Protein AF-A0A6J4MZH9-F1 (afdb_monomer_lite)

Secondary structure (DSSP, 8-state):
---HHHHHHHHHHHHHHHHHHHHTTSSHHHHHHHHHHHHHHHHHHH--TTT---HHHHHHHHHHHHHHHHHHHHHHHHHH--TTPPPHHHHHHHHHHHHHHHHHHHHHHHHHHHHHHHHHT-

Foldseek 3Di:
DDDPVVVVVVLVVLLVVLVVCCVVVNPVLVSLVSNLVSLVVCLVVPQPLVPDDDPVSSVVSVVVSVVSVVSSVVSVVSNPDPVPPQDPVSVVVVVVVVVVVVVVVVVVVVVVVVVVVVVVVD

Organism: NCBI:txid198441

pLDDT: mean 88.04, std 7.58, range [63.06, 97.0]

Radius of gyration: 27.36 Å; chains: 1; bounding box: 70×36×76 Å

Structure (mmCIF, N/CA/C/O backbone):
data_AF-A0A6J4MZH9-F1
#
_entry.id   AF-A0A6J4MZH9-F1
#
loop_
_atom_site.group_PDB
_atom_site.id
_atom_site.type_symbol
_atom_site.label_atom_id
_atom_site.label_alt_id
_atom_site.label_comp_id
_atom_site.label_asym_id
_atom_site.label_entity_id
_atom_site.label_seq_id
_atom_site.pdbx_PDB_ins_code
_atom_site.Cartn_x
_atom_site.Cartn_y
_atom_site.Cartn_z
_atom_site.occupancy
_atom_site.B_iso_or_equiv
_atom_site.auth_seq_id
_atom_site.auth_comp_id
_atom_site.auth_asym_id
_atom_site.auth_atom_id
_atom_site.pdbx_PDB_model_num
ATOM 1 N N . PRO A 1 1 ? -14.666 23.816 0.416 1.00 65.50 1 PRO A N 1
ATOM 2 C CA . PRO A 1 1 ? -14.086 22.494 0.778 1.00 65.50 1 PRO A CA 1
ATOM 3 C C . PRO A 1 1 ? -15.114 21.381 0.521 1.00 65.50 1 PRO A C 1
ATOM 5 O O . PRO A 1 1 ? -16.297 21.663 0.691 1.00 65.50 1 PRO A O 1
ATOM 8 N N . PRO A 1 2 ? -14.721 20.173 0.078 1.00 73.25 2 PRO A N 1
ATOM 9 C CA . PRO A 1 2 ? -15.662 19.063 -0.059 1.00 73.25 2 PRO A CA 1
ATOM 10 C C . PRO A 1 2 ? -16.240 18.669 1.306 1.00 73.25 2 PRO A C 1
ATOM 12 O O . PRO A 1 2 ? -15.534 18.688 2.313 1.00 73.25 2 PRO A O 1
ATOM 15 N N . ASP A 1 3 ? -17.525 18.325 1.315 1.00 88.88 3 ASP A N 1
ATOM 16 C CA . ASP A 1 3 ? -18.284 18.005 2.523 1.00 88.88 3 ASP A CA 1
ATOM 17 C C . ASP A 1 3 ? -17.834 16.669 3.156 1.00 88.88 3 ASP A C 1
ATOM 19 O O . ASP A 1 3 ? -17.402 15.749 2.448 1.00 88.88 3 ASP A O 1
ATOM 23 N N . ALA A 1 4 ? -17.933 16.532 4.483 1.00 87.88 4 ALA A N 1
ATOM 24 C CA . ALA A 1 4 ? -17.376 15.383 5.217 1.00 87.88 4 ALA A CA 1
ATOM 25 C C . ALA A 1 4 ? -17.975 14.044 4.750 1.00 87.88 4 ALA A C 1
ATOM 27 O O . ALA A 1 4 ? -17.262 13.057 4.550 1.00 87.88 4 ALA A O 1
ATOM 28 N N . THR A 1 5 ? -19.282 14.033 4.481 1.00 91.00 5 THR A N 1
ATOM 29 C CA . THR A 1 5 ? -20.011 12.882 3.932 1.00 91.00 5 THR A CA 1
ATOM 30 C C . THR A 1 5 ? -19.442 12.431 2.585 1.00 91.00 5 THR A C 1
ATOM 32 O O . THR A 1 5 ? -19.316 11.231 2.327 1.00 91.00 5 THR A O 1
ATOM 35 N N . THR A 1 6 ? -19.051 13.376 1.729 1.00 92.31 6 THR A N 1
ATOM 36 C CA . THR A 1 6 ? -18.465 13.087 0.415 1.00 92.31 6 THR A CA 1
ATOM 37 C C . THR A 1 6 ? -17.094 12.434 0.561 1.00 92.31 6 THR A C 1
ATOM 39 O O . THR A 1 6 ? -16.826 11.427 -0.093 1.00 92.31 6 THR A O 1
ATOM 42 N N . LEU A 1 7 ? -16.252 12.934 1.471 1.00 89.88 7 LEU A N 1
ATOM 43 C CA . LEU A 1 7 ? -14.940 12.341 1.752 1.00 89.88 7 LEU A CA 1
ATOM 44 C C . LEU A 1 7 ? -15.054 10.909 2.295 1.00 89.88 7 LEU A C 1
ATOM 46 O O . LEU A 1 7 ? -14.312 10.026 1.860 1.00 89.88 7 LEU A O 1
ATOM 50 N N . VAL A 1 8 ? -16.012 10.655 3.192 1.00 89.38 8 VAL A N 1
ATOM 51 C CA . VAL A 1 8 ? -16.276 9.308 3.725 1.00 89.38 8 VAL A CA 1
ATOM 52 C C . VAL A 1 8 ? -16.714 8.351 2.614 1.00 89.38 8 VAL A C 1
ATOM 54 O O . VAL A 1 8 ? -16.202 7.233 2.532 1.00 89.38 8 VAL A O 1
ATOM 57 N N . ARG A 1 9 ? -17.604 8.788 1.713 1.00 92.88 9 ARG A N 1
ATOM 58 C CA . ARG A 1 9 ? -18.051 7.977 0.566 1.00 92.88 9 ARG A CA 1
ATOM 59 C C . ARG A 1 9 ? -16.914 7.667 -0.403 1.00 92.88 9 ARG A C 1
ATOM 61 O O . ARG A 1 9 ? -16.778 6.519 -0.817 1.00 92.88 9 ARG A O 1
ATOM 68 N N . ILE A 1 10 ? -16.077 8.656 -0.722 1.00 92.75 10 ILE A N 1
ATOM 69 C CA . ILE A 1 10 ? -14.896 8.461 -1.576 1.00 92.75 10 ILE A CA 1
ATOM 70 C C . ILE A 1 10 ? -13.943 7.446 -0.940 1.00 92.75 10 ILE A C 1
ATOM 72 O O . ILE A 1 10 ? -13.486 6.527 -1.617 1.00 92.75 10 ILE A O 1
ATOM 76 N N . ASN A 1 11 ? -13.676 7.564 0.365 1.00 89.00 11 ASN A N 1
ATOM 77 C CA . ASN A 1 11 ? -12.814 6.620 1.072 1.00 89.00 11 ASN A CA 1
ATOM 78 C C . ASN A 1 11 ? -13.386 5.194 1.046 1.00 89.00 11 ASN A C 1
ATOM 80 O O . ASN A 1 11 ? -12.660 4.245 0.747 1.00 89.00 11 ASN A O 1
ATOM 84 N N . ALA A 1 12 ? -14.686 5.045 1.310 1.00 91.00 12 ALA A N 1
ATOM 85 C CA . ALA A 1 12 ? -15.362 3.754 1.274 1.00 91.00 12 ALA A CA 1
ATOM 86 C C . ALA A 1 12 ? -15.303 3.122 -0.126 1.00 91.00 12 ALA A C 1
ATOM 88 O O . ALA A 1 12 ? -14.901 1.966 -0.259 1.00 91.00 12 ALA A O 1
ATOM 89 N N . ALA A 1 13 ? -15.619 3.892 -1.171 1.00 94.31 13 ALA A N 1
ATOM 90 C CA . ALA A 1 13 ? -15.545 3.436 -2.556 1.00 94.31 13 ALA A CA 1
ATOM 91 C C . ALA A 1 13 ? -14.120 3.005 -2.936 1.00 94.31 13 ALA A C 1
ATOM 93 O O . ALA A 1 13 ? -13.928 1.914 -3.472 1.00 94.31 13 ALA A O 1
ATOM 94 N N . ALA A 1 14 ? -13.108 3.808 -2.592 1.00 92.12 14 ALA A N 1
ATOM 95 C CA . ALA A 1 14 ? -11.709 3.482 -2.856 1.00 92.12 14 ALA A CA 1
ATOM 96 C C . ALA A 1 14 ? -11.278 2.174 -2.175 1.00 92.12 14 ALA A C 1
ATOM 98 O O . ALA A 1 14 ? -10.606 1.351 -2.794 1.00 92.12 14 ALA A O 1
ATOM 99 N N . ARG A 1 15 ? -11.695 1.943 -0.923 1.00 91.00 15 ARG A N 1
ATOM 100 C CA . ARG A 1 15 ? -11.376 0.711 -0.183 1.00 91.00 15 ARG A CA 1
ATOM 101 C C . ARG A 1 15 ? -12.059 -0.516 -0.775 1.00 91.00 15 ARG A C 1
ATOM 103 O O . ARG A 1 15 ? -11.418 -1.557 -0.871 1.00 91.00 15 ARG A O 1
ATOM 110 N N . LEU A 1 16 ? -13.318 -0.399 -1.194 1.00 94.75 16 LEU A N 1
ATOM 111 C CA . LEU A 1 16 ? -14.041 -1.494 -1.847 1.00 94.75 16 LEU A CA 1
ATOM 112 C C . LEU A 1 16 ? -13.403 -1.857 -3.190 1.00 94.75 16 LEU A C 1
ATOM 114 O O . LEU A 1 16 ? -13.130 -3.030 -3.439 1.00 94.75 16 LEU A O 1
ATOM 118 N N . LEU A 1 17 ? -13.095 -0.857 -4.019 1.00 93.81 17 LEU A N 1
ATOM 119 C CA . LEU A 1 17 ? -12.428 -1.066 -5.305 1.00 93.81 17 LEU A CA 1
ATOM 120 C C . LEU A 1 17 ? -11.037 -1.677 -5.126 1.00 93.81 17 LEU A C 1
ATOM 122 O O . LEU A 1 17 ? -10.699 -2.634 -5.817 1.00 93.81 17 LEU A O 1
ATOM 126 N N . ALA A 1 18 ? -10.247 -1.172 -4.176 1.00 90.75 18 ALA A N 1
ATOM 127 C CA . ALA A 1 18 ? -8.931 -1.725 -3.878 1.00 90.75 18 ALA A CA 1
ATOM 128 C C . ALA A 1 18 ? -9.023 -3.155 -3.324 1.00 90.75 18 ALA A C 1
ATOM 130 O O . ALA A 1 18 ? -8.241 -4.011 -3.721 1.00 90.75 18 ALA A O 1
ATOM 131 N N . GLY A 1 19 ? -9.993 -3.440 -2.452 1.00 91.38 19 GLY A N 1
ATOM 132 C CA . GLY A 1 19 ? -10.240 -4.785 -1.931 1.00 91.38 19 GLY A CA 1
ATOM 133 C C . GLY A 1 19 ? -10.607 -5.774 -3.036 1.00 91.38 19 GLY A C 1
ATOM 134 O O . GLY A 1 19 ? -10.003 -6.839 -3.131 1.00 91.38 19 GLY A O 1
ATOM 135 N N . ALA A 1 20 ? -11.532 -5.396 -3.921 1.00 93.56 20 ALA A N 1
ATOM 136 C CA . ALA A 1 20 ? -11.926 -6.215 -5.063 1.00 93.56 20 ALA A CA 1
ATOM 137 C C . ALA A 1 20 ? -10.767 -6.421 -6.050 1.00 93.56 20 ALA A C 1
ATOM 139 O O . ALA A 1 20 ? -10.521 -7.538 -6.504 1.00 93.56 20 ALA A O 1
ATOM 140 N N . ALA A 1 21 ? -10.011 -5.364 -6.353 1.00 89.81 21 ALA A N 1
ATOM 141 C CA . ALA A 1 21 ? -8.841 -5.446 -7.217 1.00 89.81 21 ALA A CA 1
ATOM 142 C C . ALA A 1 21 ? -7.754 -6.350 -6.611 1.00 89.81 21 ALA A C 1
ATOM 144 O O . ALA A 1 21 ? -7.183 -7.177 -7.315 1.00 89.81 21 ALA A O 1
ATOM 145 N N . LEU A 1 22 ? -7.507 -6.256 -5.300 1.00 88.62 22 LEU A N 1
ATOM 146 C CA . LEU A 1 22 ? -6.577 -7.138 -4.597 1.00 88.62 22 LEU A CA 1
ATOM 147 C C . LEU A 1 22 ? -7.041 -8.601 -4.643 1.00 88.62 22 LEU A C 1
ATOM 149 O O . LEU A 1 22 ? -6.250 -9.468 -5.002 1.00 88.62 22 LEU A O 1
ATOM 153 N N . ALA A 1 23 ? -8.315 -8.867 -4.345 1.00 89.00 23 ALA A N 1
ATOM 154 C CA . ALA A 1 23 ? -8.883 -10.217 -4.341 1.00 89.00 23 ALA A CA 1
ATOM 155 C C . ALA A 1 23 ? -8.884 -10.873 -5.732 1.00 89.00 23 ALA A C 1
ATOM 157 O O . ALA A 1 23 ? -8.686 -12.077 -5.851 1.00 89.00 23 ALA A O 1
ATOM 158 N N . THR A 1 24 ? -9.070 -10.081 -6.789 1.00 88.75 24 THR A N 1
ATOM 159 C CA . THR A 1 24 ? -9.042 -10.553 -8.185 1.00 88.75 24 THR A CA 1
ATOM 160 C C . THR A 1 24 ? -7.639 -10.562 -8.803 1.00 88.75 24 THR A C 1
ATOM 162 O O . THR A 1 24 ? -7.490 -10.876 -9.983 1.00 88.75 24 THR A O 1
ATOM 165 N N . GLY A 1 25 ? -6.593 -10.201 -8.048 1.00 83.44 25 GLY A N 1
ATOM 166 C CA . GLY A 1 25 ? -5.217 -10.132 -8.556 1.00 83.44 25 GLY A CA 1
ATOM 167 C C . GLY A 1 25 ? -4.982 -8.998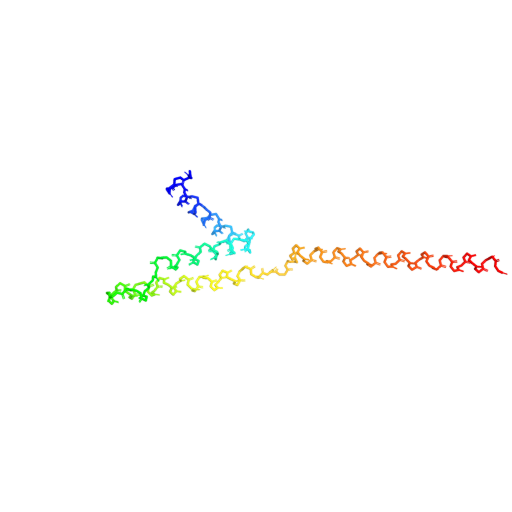 -9.564 1.00 83.44 25 GLY A C 1
ATOM 168 O O . GLY A 1 25 ? -3.995 -8.992 -10.306 1.00 83.44 25 GLY A O 1
ATOM 169 N N . ARG A 1 26 ? -5.877 -8.005 -9.620 1.00 80.81 26 ARG A N 1
ATOM 170 C CA . ARG A 1 26 ? -5.760 -6.831 -10.485 1.00 80.81 26 ARG A CA 1
ATOM 171 C C . ARG A 1 26 ? -4.924 -5.759 -9.783 1.00 80.81 26 ARG A C 1
ATOM 173 O O . ARG A 1 26 ? -5.348 -5.155 -8.804 1.00 80.81 26 ARG A O 1
ATOM 180 N N . ALA A 1 27 ? -3.722 -5.512 -10.307 1.00 84.94 27 ALA A N 1
ATOM 181 C CA . ALA A 1 27 ? -2.759 -4.562 -9.733 1.00 84.94 27 ALA A CA 1
ATOM 182 C C . ALA A 1 27 ? -2.554 -4.744 -8.206 1.00 84.94 27 ALA A C 1
ATOM 184 O O . ALA A 1 27 ? -2.608 -3.763 -7.460 1.00 84.94 27 ALA A O 1
ATOM 185 N N . PRO A 1 28 ? -2.289 -5.979 -7.732 1.00 85.12 28 PRO A N 1
ATOM 186 C CA . PRO A 1 28 ? -2.364 -6.346 -6.315 1.00 85.12 28 PRO A CA 1
ATOM 187 C C . PRO A 1 28 ? -1.452 -5.482 -5.445 1.00 85.12 28 PRO A C 1
ATOM 189 O O . PRO A 1 28 ? -1.822 -5.096 -4.345 1.00 85.12 28 PRO A O 1
ATOM 192 N N . ARG A 1 29 ? -0.303 -5.068 -5.985 1.00 87.31 29 ARG A N 1
ATOM 193 C CA . ARG A 1 29 ? 0.653 -4.202 -5.296 1.00 87.31 29 ARG A CA 1
ATOM 194 C C . ARG A 1 29 ? 0.098 -2.811 -4.998 1.00 87.31 29 ARG A C 1
ATOM 196 O O . ARG A 1 29 ? 0.225 -2.334 -3.878 1.00 87.31 29 ARG A O 1
ATOM 203 N N . LEU A 1 30 ? -0.538 -2.174 -5.985 1.00 86.94 30 LEU A N 1
ATOM 204 C CA . LEU A 1 30 ? -1.138 -0.846 -5.817 1.00 86.94 30 LEU A CA 1
ATOM 205 C C . LEU A 1 30 ? -2.329 -0.916 -4.869 1.00 86.94 30 LEU A C 1
ATOM 207 O O . LEU A 1 30 ? -2.443 -0.102 -3.957 1.00 86.94 30 LEU A O 1
ATOM 211 N N . SER A 1 31 ? -3.173 -1.927 -5.058 1.00 87.25 31 SER A N 1
ATOM 212 C CA . SER A 1 31 ? -4.331 -2.186 -4.211 1.00 87.25 31 SER A CA 1
ATOM 213 C C . SER A 1 31 ? -3.913 -2.404 -2.754 1.00 87.25 31 SER A C 1
ATOM 215 O O . SER A 1 31 ? -4.461 -1.772 -1.853 1.00 87.25 31 SER A O 1
ATOM 217 N N . ALA A 1 32 ? -2.882 -3.221 -2.517 1.00 88.62 32 ALA A N 1
ATOM 218 C CA . ALA A 1 32 ? -2.351 -3.487 -1.187 1.00 88.62 32 ALA A CA 1
ATOM 219 C C . ALA A 1 32 ? -1.705 -2.249 -0.548 1.00 88.62 32 ALA A C 1
ATOM 221 O O . ALA A 1 32 ? -1.977 -1.957 0.616 1.00 88.62 32 ALA A O 1
ATOM 222 N N . SER A 1 33 ? -0.908 -1.480 -1.301 1.00 88.44 33 SER A N 1
ATOM 223 C CA . SER A 1 33 ? -0.325 -0.223 -0.815 1.00 88.44 33 SER A CA 1
ATOM 224 C C . SER A 1 33 ? -1.393 0.812 -0.457 1.00 88.44 33 SER A C 1
ATOM 226 O O . SER A 1 33 ? -1.289 1.451 0.587 1.00 88.44 33 SER A O 1
ATOM 228 N N . LEU A 1 34 ? -2.439 0.955 -1.277 1.00 90.56 34 LEU A N 1
ATOM 229 C CA . LEU A 1 34 ? -3.550 1.869 -1.008 1.00 90.56 34 LEU A CA 1
ATOM 230 C C . LEU A 1 34 ? -4.330 1.450 0.247 1.00 90.56 34 LEU A C 1
ATOM 232 O O . LEU A 1 34 ? -4.605 2.275 1.122 1.00 90.56 34 LEU A O 1
ATOM 236 N N . LEU A 1 35 ? -4.650 0.161 0.375 1.00 89.00 35 LEU A N 1
ATOM 237 C CA . LEU A 1 35 ? -5.316 -0.372 1.563 1.00 89.00 35 LEU A CA 1
ATOM 238 C C . LEU A 1 35 ? -4.461 -0.167 2.820 1.00 89.00 35 LEU A C 1
ATOM 240 O O . LEU A 1 35 ? -4.977 0.319 3.822 1.00 89.00 35 LEU A O 1
ATOM 244 N N . ALA A 1 36 ? -3.156 -0.442 2.759 1.00 89.62 36 ALA A N 1
ATOM 245 C CA . ALA A 1 36 ? -2.234 -0.216 3.871 1.00 89.62 36 ALA A 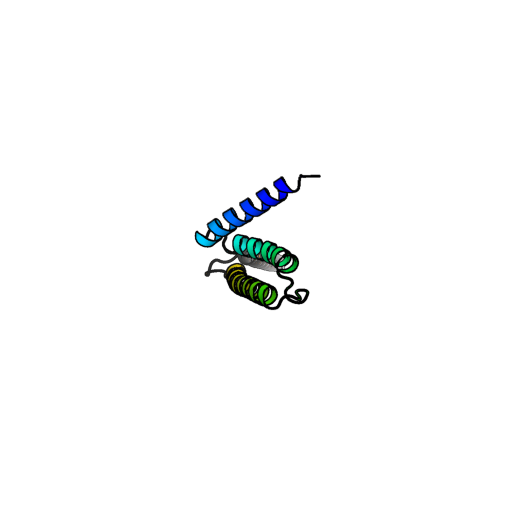CA 1
ATOM 246 C C . ALA A 1 36 ? -2.170 1.269 4.274 1.00 89.62 36 ALA A C 1
ATOM 248 O O . ALA A 1 36 ? -2.315 1.594 5.453 1.00 89.62 36 ALA A O 1
ATOM 249 N N . ALA A 1 37 ? -2.030 2.174 3.300 1.00 88.69 37 ALA A N 1
ATOM 250 C CA . ALA A 1 37 ? -1.951 3.615 3.539 1.00 88.69 37 ALA A CA 1
ATOM 251 C C . ALA A 1 37 ? -3.223 4.183 4.191 1.00 88.69 37 ALA A C 1
ATOM 253 O O . ALA A 1 37 ? -3.140 5.066 5.039 1.00 88.69 37 ALA A O 1
ATOM 254 N N . THR A 1 38 ? -4.402 3.664 3.834 1.00 86.06 38 THR A N 1
ATOM 255 C CA . THR A 1 38 ? -5.678 4.086 4.444 1.00 86.06 38 THR A CA 1
ATOM 256 C C . THR A 1 38 ? -5.931 3.457 5.819 1.00 86.06 38 THR A C 1
ATOM 258 O O . THR A 1 38 ? -6.618 4.044 6.660 1.00 86.06 38 THR A O 1
ATOM 261 N N . LEU A 1 39 ? -5.368 2.275 6.080 1.00 86.25 39 LEU A N 1
ATOM 262 C CA . LEU A 1 39 ? -5.579 1.525 7.318 1.00 86.25 39 LEU A CA 1
ATOM 263 C C . LEU A 1 39 ? -4.853 2.137 8.523 1.00 86.25 39 LEU A C 1
ATOM 265 O O . LEU A 1 39 ? -5.412 2.169 9.619 1.00 86.25 39 LEU A O 1
ATOM 269 N N . VAL A 1 40 ? -3.631 2.639 8.336 1.00 82.06 40 VAL A N 1
ATOM 270 C CA . VAL A 1 40 ? -2.810 3.209 9.421 1.00 82.06 40 VAL A CA 1
ATOM 271 C C . VAL A 1 40 ? -3.480 4.412 10.110 1.00 82.06 40 VAL A C 1
ATOM 273 O O . VAL A 1 40 ? -3.716 4.329 11.318 1.00 82.06 40 VAL A O 1
ATOM 276 N N . PRO A 1 41 ? -3.864 5.496 9.402 1.00 79.94 41 PRO A N 1
ATOM 277 C CA . PRO A 1 41 ? -4.466 6.663 10.046 1.00 79.94 41 PRO A CA 1
ATOM 278 C C . PRO A 1 41 ? -5.845 6.355 10.641 1.00 79.94 41 PRO A C 1
ATOM 280 O O . PRO A 1 41 ? -6.182 6.865 11.706 1.00 79.94 41 PRO A O 1
ATOM 283 N N . THR A 1 42 ? -6.630 5.472 10.011 1.00 79.50 42 THR A N 1
ATOM 284 C CA . THR A 1 42 ? -7.945 5.079 10.547 1.00 79.50 42 THR A CA 1
ATOM 285 C C . THR A 1 42 ? -7.826 4.230 11.809 1.00 79.50 42 THR A C 1
ATOM 287 O O . THR A 1 42 ? -8.623 4.399 12.727 1.00 79.50 42 THR A O 1
ATOM 290 N N . THR A 1 43 ? -6.810 3.371 11.906 1.00 79.62 43 THR A N 1
ATOM 291 C CA . THR A 1 43 ? -6.551 2.579 13.118 1.00 79.62 43 THR A CA 1
ATOM 292 C C . THR A 1 43 ? -6.067 3.464 14.260 1.00 79.62 43 THR A C 1
ATOM 294 O O . THR A 1 43 ? -6.600 3.367 15.363 1.00 79.62 43 THR A O 1
ATOM 297 N N . ALA A 1 44 ? -5.116 4.361 13.984 1.00 77.94 44 ALA A N 1
ATOM 298 C CA . ALA A 1 44 ? -4.571 5.283 14.976 1.00 77.94 44 ALA A CA 1
ATOM 299 C C . ALA A 1 44 ? -5.628 6.257 15.520 1.00 77.94 44 ALA A C 1
ATOM 301 O O . ALA A 1 44 ? -5.607 6.579 16.702 1.00 77.94 44 ALA A O 1
ATOM 302 N N . ALA A 1 45 ? -6.573 6.699 14.684 1.00 81.00 45 ALA A N 1
ATOM 303 C CA . ALA A 1 45 ? -7.657 7.575 15.121 1.00 81.00 45 ALA A CA 1
ATOM 304 C C . ALA A 1 45 ? -8.775 6.832 15.876 1.00 81.00 45 ALA A C 1
ATOM 306 O O . ALA A 1 45 ? -9.371 7.399 16.787 1.00 81.00 45 ALA A O 1
ATOM 307 N N . ARG A 1 46 ? -9.093 5.587 15.489 1.00 80.81 46 ARG A N 1
ATOM 308 C CA . ARG A 1 46 ? -10.286 4.868 15.974 1.00 80.81 46 ARG A CA 1
ATOM 309 C C . ARG A 1 46 ? -10.031 3.987 17.198 1.00 80.81 46 ARG A C 1
ATOM 311 O O . ARG A 1 46 ? -10.958 3.786 17.972 1.00 80.81 46 ARG A O 1
ATOM 318 N N . TYR A 1 47 ? -8.825 3.440 17.356 1.00 83.19 47 TYR A N 1
ATOM 319 C CA . TYR A 1 47 ? -8.537 2.392 18.346 1.00 83.19 47 TYR A CA 1
ATOM 320 C C . TYR A 1 47 ? -7.347 2.758 19.242 1.00 83.19 47 TYR A C 1
ATOM 322 O O . TYR A 1 47 ? -6.326 2.067 19.265 1.00 83.19 47 TYR A O 1
ATOM 330 N N . ARG A 1 48 ? -7.483 3.861 19.987 1.00 84.19 48 ARG A N 1
ATOM 331 C CA . ARG A 1 48 ? -6.477 4.380 20.931 1.00 84.19 48 ARG A CA 1
ATOM 332 C C . ARG A 1 48 ? -6.642 3.732 22.305 1.00 84.19 48 ARG A C 1
ATOM 334 O O . ARG A 1 48 ? -6.886 4.407 23.298 1.00 84.19 48 ARG A O 1
ATOM 341 N N . PHE A 1 49 ? -6.468 2.412 22.375 1.00 86.44 49 PHE A N 1
ATOM 342 C CA . PHE A 1 49 ? -6.708 1.644 23.607 1.00 86.44 49 PHE A CA 1
ATOM 343 C C . PHE A 1 49 ? -5.846 2.106 24.797 1.00 86.44 49 PHE A C 1
ATOM 345 O O . PHE A 1 49 ? -6.134 1.779 25.947 1.00 86.44 49 PHE A O 1
ATOM 352 N N . TRP A 1 50 ? -4.745 2.813 24.531 1.00 86.19 50 TRP A N 1
ATOM 353 C CA . TRP A 1 50 ? -3.852 3.385 25.538 1.00 86.19 50 TRP A CA 1
ATOM 354 C C . TRP A 1 50 ? -4.441 4.610 26.254 1.00 86.19 50 TRP A C 1
ATOM 356 O O . TRP A 1 50 ? -3.982 4.923 27.346 1.00 86.19 50 TRP A O 1
ATOM 366 N N . GLU A 1 51 ? -5.465 5.252 25.690 1.00 89.12 51 GLU A N 1
ATOM 367 C CA . GLU A 1 51 ? -6.213 6.362 26.305 1.00 89.12 51 GLU A CA 1
ATOM 368 C C . GLU A 1 51 ? -7.542 5.914 26.932 1.00 89.12 51 GLU A C 1
ATOM 370 O O . GLU A 1 51 ? -8.197 6.698 27.612 1.00 89.12 51 GLU A O 1
ATOM 375 N N . GLU A 1 52 ? -7.934 4.652 26.734 1.00 90.25 52 GLU A N 1
ATOM 376 C CA . GLU A 1 52 ? -9.184 4.104 27.260 1.00 90.25 52 GLU A CA 1
ATOM 377 C C . GLU A 1 52 ? -9.041 3.665 28.726 1.00 90.25 52 GLU A C 1
ATOM 379 O O . GLU A 1 52 ? -8.095 2.950 29.096 1.00 90.25 52 GLU A O 1
ATOM 384 N N . SER A 1 53 ? -10.010 4.086 29.542 1.00 90.06 53 SER A N 1
ATOM 385 C CA . SER A 1 53 ? -10.060 3.832 30.987 1.00 90.06 53 SER A CA 1
ATOM 386 C C . SER A 1 53 ? -10.965 2.653 31.329 1.00 90.06 53 SER A C 1
ATOM 388 O O . SER A 1 53 ? -10.671 1.923 32.276 1.00 90.06 53 SER A O 1
ATOM 390 N N . ASP A 1 54 ? -12.025 2.425 30.546 1.00 93.94 54 ASP A N 1
ATOM 391 C CA . ASP A 1 54 ? -12.906 1.275 30.741 1.00 93.94 54 ASP A CA 1
ATOM 392 C C . ASP A 1 54 ? -12.192 -0.025 30.307 1.00 93.94 54 ASP A C 1
ATOM 394 O O . ASP A 1 54 ? -11.783 -0.155 29.146 1.00 93.94 54 ASP A O 1
ATOM 398 N N . PRO A 1 55 ? -12.019 -1.015 31.205 1.00 91.25 55 PRO A N 1
ATOM 399 C CA . PRO A 1 55 ? -11.285 -2.241 30.897 1.00 91.25 55 PRO A CA 1
ATOM 400 C C . PRO A 1 55 ? -11.947 -3.096 29.805 1.00 91.25 55 PRO A C 1
ATOM 402 O O . PRO A 1 55 ? -11.235 -3.762 29.048 1.00 91.25 55 PRO A O 1
ATOM 405 N N . THR A 1 56 ? -13.274 -3.057 29.688 1.00 94.19 56 THR A N 1
ATOM 406 C CA . THR A 1 56 ? -14.044 -3.798 28.681 1.00 94.19 56 THR A CA 1
ATOM 407 C C . THR A 1 56 ? -13.822 -3.181 27.306 1.00 94.19 56 THR A C 1
ATOM 409 O O . THR A 1 56 ? -13.354 -3.854 26.385 1.00 94.19 56 THR A O 1
ATOM 412 N N . VAL A 1 57 ? -14.040 -1.867 27.192 1.00 91.81 57 VAL A N 1
ATOM 413 C CA . VAL A 1 57 ? -13.859 -1.120 25.936 1.00 91.81 57 VAL A CA 1
ATOM 414 C C . VAL A 1 57 ? -12.400 -1.179 25.482 1.00 91.81 57 VAL A C 1
ATOM 416 O O . VAL A 1 57 ? -12.104 -1.384 24.303 1.00 91.81 57 VAL A O 1
ATOM 419 N N . LYS A 1 58 ? -11.453 -1.083 26.419 1.00 91.19 58 LYS A N 1
ATOM 420 C CA . LYS A 1 58 ? -10.020 -1.235 26.143 1.00 91.19 58 LYS A CA 1
ATOM 421 C C . LYS A 1 58 ? -9.683 -2.607 25.565 1.00 91.19 58 LYS A C 1
ATOM 423 O O . LYS A 1 58 ? -8.843 -2.697 24.666 1.00 91.19 58 LYS A O 1
ATOM 428 N N . GLY A 1 59 ? -10.310 -3.670 26.072 1.00 92.50 59 GLY A N 1
ATOM 429 C CA . GLY A 1 59 ? -10.177 -5.025 25.539 1.00 92.50 59 GLY A CA 1
ATOM 430 C C . GLY A 1 59 ? -10.626 -5.110 24.080 1.00 92.50 59 GLY A C 1
ATOM 431 O O . GLY A 1 59 ? -9.870 -5.572 23.224 1.00 92.50 59 GLY A O 1
ATOM 432 N N . GLU A 1 60 ? -11.806 -4.575 23.772 1.00 93.06 60 GLU A N 1
ATOM 433 C CA . GLU A 1 60 ? -12.341 -4.537 22.407 1.00 93.06 60 GLU A CA 1
ATOM 434 C C . GLU A 1 60 ? -11.454 -3.719 21.457 1.00 93.06 60 GLU A C 1
ATOM 436 O O . GLU A 1 60 ? -11.109 -4.178 20.362 1.00 93.06 60 GLU A O 1
ATOM 441 N N . GLN A 1 61 ? -11.006 -2.533 21.885 1.00 92.19 61 GLN A N 1
ATOM 442 C CA . GLN A 1 61 ? -10.105 -1.697 21.089 1.00 92.19 61 GLN A CA 1
ATOM 443 C C . GLN A 1 61 ? -8.781 -2.411 20.783 1.00 92.19 61 GLN A C 1
ATOM 445 O O . GLN A 1 61 ? -8.294 -2.327 19.654 1.00 92.19 61 GLN A O 1
ATOM 450 N N . LYS A 1 62 ? -8.215 -3.163 21.740 1.00 91.19 62 LYS A N 1
ATOM 451 C CA . LYS A 1 62 ? -7.009 -3.980 21.513 1.00 91.19 62 LYS A CA 1
ATOM 452 C C . LYS A 1 62 ? -7.237 -5.064 20.464 1.00 91.19 62 LYS A C 1
ATOM 454 O O . LYS A 1 62 ? -6.375 -5.253 19.608 1.00 91.19 62 LYS A O 1
ATOM 459 N N . VAL A 1 63 ? -8.381 -5.751 20.492 1.00 93.44 63 VAL A N 1
ATOM 460 C CA . VAL A 1 63 ? -8.722 -6.779 19.492 1.00 93.44 63 VAL A CA 1
ATOM 461 C C . VAL A 1 63 ? -8.828 -6.161 18.096 1.00 93.44 63 VAL A C 1
ATOM 463 O O . VAL A 1 63 ? -8.258 -6.682 17.134 1.00 93.44 63 VAL A O 1
ATOM 466 N N . HIS A 1 64 ? -9.498 -5.014 17.971 1.00 91.38 64 HIS A N 1
ATOM 467 C CA . HIS A 1 64 ? -9.595 -4.297 16.700 1.00 91.38 64 HIS A CA 1
ATOM 468 C C . HIS A 1 64 ? -8.242 -3.798 16.190 1.00 91.38 64 HIS A C 1
ATOM 470 O O . HIS A 1 64 ? -7.944 -3.940 15.001 1.00 91.38 64 HIS A O 1
ATOM 476 N N . PHE A 1 65 ? -7.414 -3.258 17.085 1.00 90.62 65 PHE A N 1
ATOM 477 C CA . PHE A 1 65 ? -6.053 -2.847 16.771 1.00 90.62 65 PHE A CA 1
ATOM 478 C C . PHE A 1 65 ? -5.221 -4.035 16.270 1.00 90.62 65 PHE A C 1
ATOM 480 O O . PHE A 1 65 ? -4.649 -3.963 15.183 1.00 90.62 65 PHE A O 1
ATOM 487 N N . ALA A 1 66 ? -5.220 -5.151 17.006 1.00 91.06 66 ALA A N 1
ATOM 488 C CA . ALA A 1 66 ? -4.488 -6.361 16.641 1.00 91.06 66 ALA A CA 1
ATOM 489 C C . ALA A 1 66 ? -4.923 -6.895 15.270 1.00 91.06 66 ALA A C 1
ATOM 491 O O . ALA A 1 66 ? -4.076 -7.152 14.417 1.00 91.06 66 ALA A O 1
ATOM 492 N N . LYS A 1 67 ? -6.234 -6.956 15.003 1.00 91.81 67 LYS A N 1
ATOM 493 C CA . LYS A 1 67 ? -6.777 -7.331 13.688 1.00 91.81 67 LYS A CA 1
ATOM 494 C C . LYS A 1 67 ? -6.226 -6.450 12.565 1.00 91.81 67 LYS A C 1
ATOM 496 O O . LYS A 1 67 ? -5.814 -6.961 11.523 1.00 91.81 67 LYS A O 1
ATOM 501 N N . ASN A 1 68 ? -6.214 -5.132 12.762 1.00 91.38 68 ASN A N 1
ATOM 502 C CA . ASN A 1 68 ? -5.722 -4.201 11.749 1.00 91.38 68 ASN A CA 1
ATOM 503 C C . ASN A 1 68 ? -4.212 -4.355 11.526 1.00 91.38 68 ASN A C 1
ATOM 505 O O . ASN A 1 68 ? -3.768 -4.310 10.381 1.00 91.38 68 ASN A O 1
ATOM 509 N N . VAL A 1 69 ? -3.432 -4.603 12.582 1.00 90.12 69 VAL A N 1
ATOM 510 C CA . VAL A 1 69 ? -1.993 -4.893 12.471 1.00 90.12 69 VAL A CA 1
ATOM 511 C C . VAL A 1 69 ? -1.746 -6.190 11.697 1.00 90.12 69 VAL A C 1
ATOM 513 O O . VAL A 1 69 ? -0.931 -6.201 10.774 1.00 90.12 69 VAL A O 1
ATOM 516 N N . SER A 1 70 ? -2.479 -7.265 11.999 1.00 92.06 70 SER A N 1
ATOM 517 C CA . SER A 1 70 ? -2.378 -8.529 11.259 1.00 92.06 70 SER A CA 1
ATOM 518 C C . SER A 1 70 ? -2.705 -8.345 9.774 1.00 92.06 70 SER A C 1
ATOM 520 O O . SER A 1 70 ? -1.974 -8.832 8.910 1.00 92.06 70 SER A O 1
ATOM 522 N N . MET A 1 71 ? -3.762 -7.587 9.461 1.00 92.75 71 MET A N 1
ATOM 523 C CA . MET A 1 71 ? -4.133 -7.282 8.078 1.00 92.75 71 MET A CA 1
ATOM 524 C C . MET A 1 71 ? -3.068 -6.430 7.375 1.00 92.75 71 MET A C 1
ATOM 526 O O . MET A 1 71 ? -2.727 -6.706 6.226 1.00 92.75 71 MET A O 1
ATOM 530 N N . LEU A 1 72 ? -2.496 -5.436 8.064 1.00 92.19 72 LEU A N 1
ATOM 531 C CA . LEU A 1 72 ? -1.400 -4.622 7.539 1.00 92.19 72 LEU A CA 1
ATOM 532 C C . LEU A 1 72 ? -0.188 -5.485 7.173 1.00 92.19 72 LEU A C 1
ATOM 534 O O . LEU A 1 72 ? 0.380 -5.295 6.101 1.00 92.19 72 LEU A O 1
ATOM 538 N N . GLY A 1 73 ? 0.171 -6.464 8.008 1.00 90.56 73 GLY A N 1
ATOM 539 C CA . GLY A 1 73 ? 1.246 -7.413 7.708 1.00 90.56 73 GLY A CA 1
ATOM 540 C C . GLY A 1 73 ? 1.018 -8.168 6.392 1.00 90.56 73 GLY A C 1
ATOM 541 O O . GLY A 1 73 ? 1.911 -8.223 5.544 1.00 90.56 73 GLY A O 1
ATOM 542 N N . GLY A 1 74 ? -0.202 -8.671 6.175 1.00 91.50 74 GLY A N 1
ATOM 543 C CA . GLY A 1 74 ? -0.585 -9.324 4.917 1.00 91.50 74 GLY A CA 1
ATOM 544 C C . GLY A 1 74 ? -0.543 -8.382 3.707 1.00 91.50 74 GLY A C 1
ATOM 545 O O . GLY A 1 74 ? -0.028 -8.745 2.648 1.00 91.50 74 GLY A O 1
ATOM 546 N N . LEU A 1 75 ? -1.015 -7.143 3.868 1.00 91.81 75 LEU A N 1
ATOM 547 C CA . LEU A 1 75 ? -0.988 -6.130 2.808 1.00 91.81 75 LEU A CA 1
ATOM 548 C C . LEU A 1 75 ? 0.442 -5.716 2.440 1.00 91.81 75 LEU A C 1
ATOM 550 O O . LEU A 1 75 ? 0.754 -5.577 1.260 1.00 91.81 75 LEU A O 1
ATOM 554 N N . LEU A 1 76 ? 1.336 -5.559 3.418 1.00 89.38 76 LEU A N 1
ATOM 555 C CA . LEU A 1 76 ? 2.741 -5.241 3.156 1.00 89.38 76 LEU A CA 1
ATOM 556 C C . LEU A 1 76 ? 3.421 -6.351 2.353 1.00 89.38 76 LEU A C 1
ATOM 558 O O . LEU A 1 76 ? 4.119 -6.056 1.383 1.00 89.38 76 LEU A O 1
ATOM 562 N N . ARG A 1 77 ? 3.158 -7.620 2.695 1.00 88.12 77 ARG A N 1
ATOM 563 C CA . ARG A 1 77 ? 3.634 -8.779 1.925 1.00 88.12 77 ARG A CA 1
ATOM 564 C C . ARG A 1 77 ? 3.137 -8.726 0.477 1.00 88.12 77 ARG A C 1
ATOM 566 O O . ARG A 1 77 ? 3.950 -8.832 -0.436 1.00 88.12 77 ARG A O 1
ATOM 573 N N . ALA A 1 78 ? 1.840 -8.498 0.267 1.00 86.94 78 ALA A N 1
ATOM 574 C CA . ALA A 1 78 ? 1.241 -8.400 -1.068 1.00 86.94 78 ALA A CA 1
ATOM 575 C C . ALA A 1 78 ? 1.730 -7.176 -1.872 1.00 86.94 78 ALA A C 1
ATOM 577 O O . ALA A 1 78 ? 1.816 -7.222 -3.097 1.00 86.94 78 ALA A O 1
ATOM 578 N N . GLY A 1 79 ? 2.085 -6.077 -1.198 1.00 83.94 79 GLY A N 1
ATOM 579 C CA . GLY A 1 79 ? 2.614 -4.865 -1.830 1.00 83.94 79 GLY A CA 1
ATOM 580 C C . GLY A 1 79 ? 4.001 -5.051 -2.456 1.00 83.94 79 GLY A C 1
ATOM 581 O O . GLY A 1 79 ? 4.311 -4.464 -3.504 1.00 83.94 79 GLY A O 1
ATOM 582 N N . VAL A 1 80 ? 4.839 -5.876 -1.820 1.00 81.50 80 VAL A N 1
ATOM 583 C CA . VAL A 1 80 ? 6.217 -6.141 -2.262 1.00 81.50 80 VAL A CA 1
ATOM 584 C C . VAL A 1 80 ? 6.358 -7.399 -3.115 1.00 81.50 80 VAL A C 1
ATOM 586 O O . VAL A 1 80 ? 7.377 -7.538 -3.792 1.00 81.50 80 VAL A O 1
ATOM 589 N N . ASP A 1 81 ? 5.367 -8.292 -3.115 1.00 80.00 81 ASP A N 1
ATOM 590 C CA . ASP A 1 81 ? 5.408 -9.497 -3.938 1.00 80.00 81 ASP A CA 1
ATOM 591 C C . ASP A 1 81 ? 5.373 -9.144 -5.434 1.00 80.00 81 ASP A C 1
ATOM 593 O O . ASP A 1 81 ? 4.621 -8.280 -5.893 1.00 80.00 81 ASP A O 1
ATOM 597 N N . THR A 1 82 ? 6.254 -9.786 -6.199 1.00 66.62 82 THR A N 1
ATOM 598 C CA . THR A 1 82 ? 6.392 -9.570 -7.644 1.00 66.62 82 THR A CA 1
ATOM 599 C C . THR A 1 82 ? 5.907 -10.758 -8.464 1.00 66.62 82 THR A C 1
ATOM 601 O O . THR A 1 82 ? 5.871 -10.628 -9.684 1.00 66.62 82 THR A O 1
ATOM 604 N N . GLU A 1 83 ? 5.510 -11.876 -7.836 1.00 65.50 83 GLU A N 1
ATOM 605 C CA . GLU A 1 83 ? 4.971 -13.079 -8.503 1.00 65.50 83 GLU A CA 1
ATOM 606 C C . GLU A 1 83 ? 5.771 -13.506 -9.758 1.00 65.50 83 GLU A C 1
ATOM 608 O O . GLU A 1 83 ? 5.214 -13.955 -10.758 1.00 65.50 83 GLU A O 1
ATOM 613 N N . GLY A 1 84 ? 7.090 -13.279 -9.777 1.00 63.38 84 GLY A N 1
ATOM 614 C CA . GLY A 1 84 ? 7.943 -13.559 -10.941 1.00 63.38 84 GLY A CA 1
ATOM 615 C C . GLY A 1 84 ? 7.752 -12.630 -12.155 1.00 63.38 84 GLY A C 1
ATOM 616 O O . GLY A 1 84 ? 8.466 -12.772 -13.148 1.00 63.38 84 GLY A O 1
ATOM 617 N N . LYS A 1 85 ? 6.848 -11.643 -12.103 1.00 65.81 85 LYS A N 1
ATOM 618 C CA . LYS A 1 85 ? 6.654 -10.642 -13.162 1.00 65.81 85 LYS A CA 1
ATOM 619 C C . LYS A 1 85 ? 7.612 -9.465 -12.941 1.00 65.81 85 LYS A C 1
ATOM 621 O O . LYS A 1 85 ? 7.478 -8.738 -11.952 1.00 65.81 85 LYS A O 1
ATOM 626 N N . PRO A 1 86 ? 8.554 -9.198 -13.865 1.00 71.12 86 PRO A N 1
ATOM 627 C CA . PRO A 1 86 ? 9.451 -8.065 -13.718 1.00 71.12 86 PRO A CA 1
ATOM 628 C C . PRO A 1 86 ? 8.665 -6.752 -13.704 1.00 71.12 86 PRO A C 1
ATOM 630 O O . PRO A 1 86 ? 7.955 -6.421 -14.663 1.00 71.12 86 PRO A O 1
ATOM 633 N N . GLY A 1 87 ? 8.804 -6.004 -12.608 1.00 72.88 87 GLY A N 1
ATOM 634 C CA . GLY A 1 87 ? 8.148 -4.711 -12.431 1.00 72.88 87 GLY A CA 1
ATOM 635 C C . GLY A 1 87 ? 8.627 -3.654 -13.433 1.00 72.88 87 GLY A C 1
ATOM 636 O O . GLY A 1 87 ? 9.676 -3.799 -14.058 1.00 72.88 87 GLY A O 1
ATOM 637 N N . LEU A 1 88 ? 7.881 -2.550 -13.544 1.00 77.06 88 LEU A N 1
ATOM 638 C CA . LEU A 1 88 ? 8.212 -1.404 -14.411 1.00 77.06 88 LEU A CA 1
ATOM 639 C C . LEU A 1 88 ? 9.660 -0.923 -14.236 1.00 77.06 88 LEU A C 1
ATOM 641 O O . LEU A 1 88 ? 10.368 -0.753 -15.221 1.00 77.06 88 LEU A O 1
ATOM 645 N N . ALA A 1 89 ? 10.134 -0.798 -12.993 1.00 78.44 89 ALA A N 1
ATOM 646 C CA . ALA A 1 89 ? 11.514 -0.408 -12.704 1.00 78.44 89 ALA A CA 1
ATOM 647 C C . ALA A 1 89 ? 12.550 -1.418 -13.231 1.00 78.44 89 ALA A C 1
ATOM 649 O O . ALA A 1 89 ? 13.599 -1.018 -13.732 1.00 78.44 89 ALA A O 1
ATOM 650 N N . TRP A 1 90 ? 12.260 -2.722 -13.156 1.00 80.44 90 TRP A N 1
ATOM 651 C CA . TRP A 1 90 ? 13.127 -3.754 -13.733 1.00 80.44 90 TRP A CA 1
ATOM 652 C C . TRP A 1 90 ? 13.162 -3.639 -15.256 1.00 80.44 90 TRP A C 1
ATOM 654 O O . TRP A 1 90 ? 14.239 -3.665 -15.844 1.00 80.44 90 TRP A O 1
ATOM 664 N N . ARG A 1 91 ? 11.996 -3.448 -15.889 1.00 87.12 91 ARG A N 1
ATOM 665 C CA . ARG A 1 91 ? 11.890 -3.300 -17.349 1.00 87.12 91 ARG A CA 1
ATOM 666 C C . ARG A 1 91 ? 12.625 -2.053 -17.835 1.00 87.12 91 ARG A C 1
ATOM 668 O O . ARG A 1 91 ? 13.393 -2.145 -18.782 1.00 87.12 91 ARG A O 1
ATOM 675 N N . ALA A 1 92 ? 12.471 -0.929 -17.137 1.00 88.50 92 ALA A N 1
ATOM 676 C CA . ALA A 1 92 ? 13.181 0.311 -17.436 1.00 88.50 92 ALA A CA 1
ATOM 677 C C . ALA A 1 92 ? 14.704 0.157 -17.281 1.00 88.50 92 ALA A C 1
ATOM 679 O O . ALA A 1 92 ? 15.459 0.545 -18.170 1.00 88.50 92 ALA A O 1
ATOM 680 N N . ARG A 1 93 ? 15.171 -0.465 -16.187 1.00 87.81 93 ARG A N 1
ATOM 681 C CA . ARG A 1 93 ? 16.603 -0.750 -15.985 1.00 87.81 93 ARG A CA 1
ATOM 682 C C . ARG A 1 93 ? 17.162 -1.677 -17.056 1.00 87.81 93 ARG A C 1
ATOM 684 O O . ARG A 1 93 ? 18.292 -1.471 -17.488 1.00 87.81 93 ARG A O 1
ATOM 691 N N . ARG A 1 94 ? 16.392 -2.681 -17.481 1.00 91.62 94 ARG A N 1
ATOM 692 C CA . ARG A 1 94 ? 16.803 -3.597 -18.545 1.00 91.62 94 ARG A CA 1
ATOM 693 C C . ARG A 1 94 ? 16.897 -2.887 -19.891 1.00 91.62 94 ARG A C 1
ATOM 695 O O . ARG A 1 94 ? 17.952 -2.957 -20.502 1.00 91.62 94 ARG A O 1
ATOM 702 N N . ALA A 1 95 ? 15.887 -2.105 -20.264 1.00 93.62 95 ALA A N 1
ATOM 703 C CA . ALA A 1 95 ? 15.926 -1.288 -21.476 1.00 93.62 95 ALA A CA 1
ATOM 704 C C . ALA A 1 95 ? 17.131 -0.327 -21.488 1.00 93.62 95 ALA A C 1
ATOM 706 O O . ALA A 1 95 ? 17.851 -0.242 -22.477 1.00 93.62 95 ALA A O 1
ATOM 707 N N . ALA A 1 96 ? 17.419 0.339 -20.364 1.00 94.56 96 ALA A N 1
ATOM 708 C CA . ALA A 1 96 ? 18.598 1.198 -20.241 1.00 94.56 96 ALA A CA 1
ATOM 709 C C . ALA A 1 96 ? 19.921 0.413 -20.338 1.00 94.56 96 ALA A C 1
ATOM 711 O O . ALA A 1 96 ? 20.898 0.895 -20.915 1.00 94.56 96 ALA A O 1
ATOM 712 N N . ALA A 1 97 ? 19.974 -0.795 -19.770 1.00 94.88 97 ALA A N 1
ATOM 713 C CA . ALA A 1 97 ? 21.142 -1.663 -19.863 1.00 94.88 97 ALA A CA 1
ATOM 714 C C . ALA A 1 97 ? 21.382 -2.149 -21.299 1.00 94.88 97 ALA A C 1
ATOM 716 O O . ALA A 1 97 ? 22.537 -2.187 -21.728 1.00 94.88 97 ALA A O 1
ATOM 717 N N . ASP A 1 98 ? 20.318 -2.475 -22.029 1.00 96.38 98 ASP A N 1
ATOM 718 C CA . ASP A 1 98 ? 20.371 -2.911 -23.424 1.00 96.38 98 ASP A CA 1
ATOM 719 C C . ASP A 1 98 ? 20.821 -1.751 -24.328 1.00 96.38 98 ASP A C 1
ATOM 721 O O . ASP A 1 98 ? 21.833 -1.878 -25.017 1.00 96.38 98 ASP A O 1
ATOM 725 N N . ALA A 1 99 ? 20.227 -0.560 -24.179 1.00 96.12 99 ALA A N 1
ATOM 726 C CA . ALA A 1 99 ? 20.659 0.648 -24.892 1.00 96.12 99 ALA A CA 1
ATOM 727 C C . ALA A 1 99 ? 22.138 1.001 -24.629 1.00 96.12 99 ALA A C 1
ATOM 729 O O . ALA A 1 99 ? 22.890 1.364 -25.536 1.00 96.12 99 ALA A O 1
ATOM 730 N N . LYS A 1 100 ? 22.612 0.844 -23.384 1.00 96.38 100 LYS A N 1
ATOM 731 C CA . LYS A 1 100 ? 24.029 1.053 -23.034 1.00 96.38 100 LYS A CA 1
ATOM 732 C C . LYS A 1 100 ? 24.951 0.033 -23.709 1.00 96.38 100 LYS A C 1
ATOM 734 O O . LYS A 1 100 ? 26.097 0.366 -24.024 1.00 96.38 100 LYS A O 1
ATOM 739 N N . ARG A 1 101 ? 24.506 -1.216 -23.878 1.00 96.88 101 ARG A N 1
ATOM 740 C CA . ARG A 1 101 ? 25.279 -2.267 -24.561 1.00 96.88 101 ARG A CA 1
ATOM 741 C C . ARG A 1 101 ? 25.392 -1.965 -26.049 1.00 96.88 101 ARG A C 1
ATOM 743 O O . ARG A 1 101 ? 26.511 -1.983 -26.555 1.00 96.88 101 ARG A O 1
ATOM 750 N N . GLU A 1 102 ? 24.285 -1.613 -26.692 1.00 96.56 102 GLU A N 1
ATOM 751 C CA . GLU A 1 102 ? 24.255 -1.216 -28.103 1.00 96.56 102 GLU A CA 1
ATOM 752 C C . GLU A 1 102 ? 25.147 0.005 -28.350 1.00 96.56 102 GLU A C 1
ATOM 754 O O . GLU A 1 102 ? 26.055 -0.051 -29.177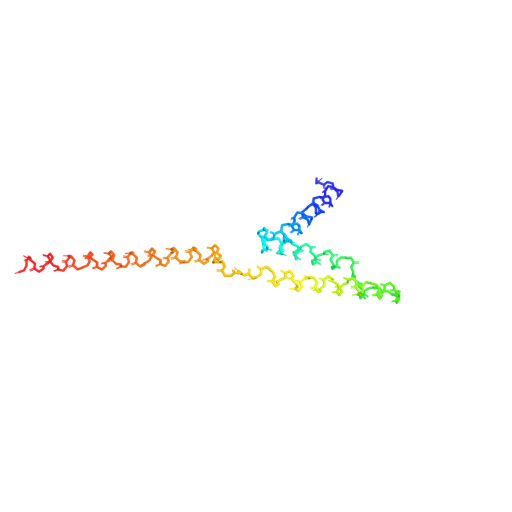 1.00 96.56 102 GLU A O 1
ATOM 759 N N . GLY A 1 103 ? 25.017 1.061 -27.540 1.00 96.69 103 GLY A N 1
ATOM 760 C CA . GLY A 1 103 ? 25.875 2.245 -27.652 1.00 96.69 103 GLY A CA 1
ATOM 761 C C . GLY A 1 103 ? 27.372 1.932 -27.505 1.00 96.69 103 GLY A C 1
ATOM 762 O O . GLY A 1 103 ? 28.205 2.467 -28.237 1.00 96.69 103 GLY A O 1
ATOM 763 N N . ARG A 1 104 ? 27.744 1.009 -26.604 1.00 96.62 104 ARG A N 1
ATOM 764 C CA . ARG A 1 104 ? 29.139 0.545 -26.463 1.00 96.62 104 ARG A CA 1
ATOM 765 C C . ARG A 1 104 ? 29.625 -0.247 -27.675 1.00 96.62 104 ARG A C 1
ATOM 767 O O . ARG A 1 104 ? 30.809 -0.164 -27.998 1.00 96.62 104 ARG A O 1
ATOM 774 N N . GLN A 1 105 ? 28.760 -1.043 -28.297 1.00 97.00 105 GLN A N 1
ATOM 775 C CA . GLN A 1 105 ? 29.099 -1.806 -29.498 1.00 97.00 105 GLN A CA 1
ATOM 776 C C . GLN A 1 105 ? 29.315 -0.872 -30.690 1.00 97.00 105 GLN A C 1
ATOM 778 O O . GLN A 1 105 ? 30.351 -0.977 -31.343 1.00 97.00 105 GLN A O 1
ATOM 783 N N . LEU A 1 106 ? 28.426 0.104 -30.888 1.00 96.75 106 LEU A N 1
ATOM 784 C CA . LEU A 1 106 ? 28.558 1.127 -31.928 1.00 96.75 106 LEU A CA 1
ATOM 785 C C . LEU A 1 106 ? 29.844 1.949 -31.760 1.00 96.75 106 LEU A C 1
ATOM 787 O O . LEU A 1 106 ? 30.612 2.104 -32.705 1.00 96.75 106 LEU A O 1
ATOM 791 N N . ALA A 1 107 ? 30.151 2.392 -30.537 1.00 95.50 107 ALA A N 1
ATOM 792 C CA . ALA A 1 107 ? 31.388 3.123 -30.260 1.00 95.50 107 ALA A CA 1
ATOM 793 C C . ALA A 1 107 ? 32.653 2.285 -30.534 1.00 95.50 107 ALA A C 1
ATOM 795 O O . ALA A 1 107 ? 33.667 2.809 -30.998 1.00 95.50 107 ALA A O 1
ATOM 796 N N . LYS A 1 108 ? 32.614 0.973 -30.254 1.00 96.44 108 LYS A N 1
ATOM 797 C CA . LYS A 1 108 ? 33.717 0.058 -30.585 1.00 96.44 108 LYS A CA 1
ATOM 798 C C . LYS A 1 108 ? 33.866 -0.134 -32.094 1.00 96.44 108 LYS A C 1
ATOM 800 O O . LYS A 1 108 ? 34.997 -0.104 -32.568 1.00 96.44 108 LYS A O 1
ATOM 805 N N . ALA A 1 109 ? 32.762 -0.313 -32.818 1.00 95.50 109 ALA A N 1
ATOM 806 C CA . ALA A 1 109 ? 32.766 -0.457 -34.273 1.00 95.50 109 ALA A CA 1
ATOM 807 C C . ALA A 1 109 ? 33.370 0.785 -34.943 1.00 95.50 109 ALA A C 1
ATOM 809 O O . ALA A 1 109 ? 34.380 0.665 -35.631 1.00 95.50 109 ALA A O 1
ATOM 810 N N . ALA A 1 110 ? 32.879 1.979 -34.595 1.00 94.50 110 ALA A N 1
ATOM 811 C CA . ALA A 1 110 ? 33.409 3.246 -35.102 1.00 94.50 110 ALA A CA 1
AT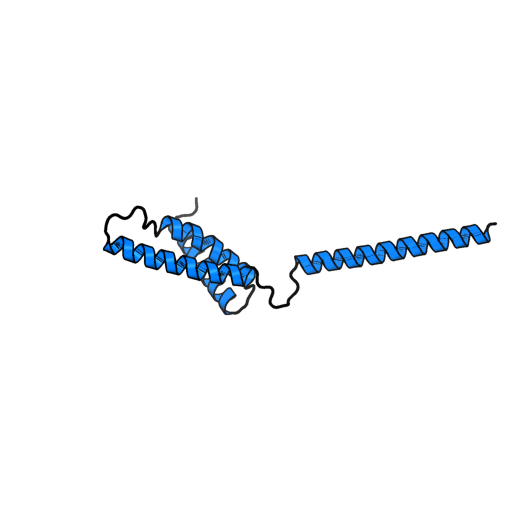OM 812 C C . ALA A 1 110 ? 34.910 3.426 -34.802 1.00 94.50 110 ALA A C 1
ATOM 814 O O . ALA A 1 110 ? 35.683 3.875 -35.647 1.00 94.50 110 ALA A O 1
ATOM 815 N N . ARG A 1 111 ? 35.367 3.033 -33.603 1.00 95.44 111 ARG A N 1
ATOM 816 C CA . ARG A 1 111 ? 36.794 3.090 -33.245 1.00 95.44 111 ARG A CA 1
ATOM 817 C C . ARG A 1 111 ? 37.646 2.137 -34.085 1.00 95.44 111 ARG A C 1
ATOM 819 O O . ARG A 1 111 ? 38.787 2.470 -34.400 1.00 95.44 111 ARG A O 1
ATOM 826 N N . ASN A 1 112 ? 37.134 0.950 -34.391 1.00 96.25 112 ASN A N 1
ATOM 827 C CA . ASN A 1 112 ? 37.840 -0.028 -35.212 1.00 96.25 112 ASN A CA 1
ATOM 828 C C . ASN A 1 112 ? 37.910 0.435 -36.672 1.00 96.25 112 ASN A C 1
ATOM 830 O O . ASN A 1 112 ? 38.991 0.398 -37.252 1.00 96.25 112 ASN A O 1
ATOM 834 N N . GLU A 1 113 ? 36.811 0.952 -37.224 1.00 94.06 113 GLU A N 1
ATOM 835 C CA . GLU A 1 113 ? 36.773 1.539 -38.570 1.00 94.06 113 GLU A CA 1
ATOM 836 C C . GLU A 1 113 ? 37.752 2.710 -38.708 1.00 94.06 113 GLU A C 1
ATOM 838 O O . GLU A 1 113 ? 38.546 2.743 -39.644 1.00 94.06 113 GLU A O 1
ATOM 843 N N . ALA A 1 114 ? 37.798 3.615 -37.725 1.00 92.81 114 ALA A N 1
ATOM 844 C CA . ALA A 1 114 ? 38.751 4.725 -37.725 1.00 92.81 114 ALA A CA 1
ATOM 845 C C . ALA A 1 114 ? 40.219 4.255 -37.703 1.00 92.81 114 ALA A C 1
ATOM 847 O O . ALA A 1 114 ? 41.081 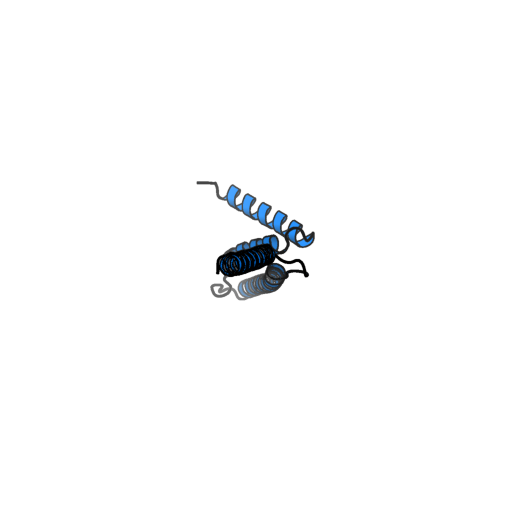4.860 -38.342 1.00 92.81 114 ALA A O 1
ATOM 848 N N . LYS A 1 115 ? 40.525 3.167 -36.980 1.00 92.62 115 LYS A N 1
ATOM 849 C CA . LYS A 1 115 ? 41.869 2.567 -36.979 1.00 92.62 115 LYS A CA 1
ATOM 850 C C . LYS A 1 115 ? 42.225 1.955 -38.332 1.00 92.62 115 LYS A C 1
ATOM 852 O O . LYS A 1 115 ? 43.356 2.130 -38.771 1.00 92.62 115 LYS A O 1
ATOM 857 N N . LEU A 1 116 ? 41.282 1.259 -38.968 1.00 94.19 116 LEU A N 1
ATOM 858 C CA . LEU A 1 116 ? 41.475 0.664 -40.292 1.00 94.19 116 LEU A CA 1
ATOM 859 C C . LEU A 1 116 ? 41.697 1.744 -41.351 1.00 94.19 116 LEU A C 1
ATOM 861 O O . LEU A 1 116 ? 42.682 1.686 -42.077 1.00 94.19 116 LEU A O 1
ATOM 865 N N . ALA A 1 117 ? 40.853 2.779 -41.379 1.00 91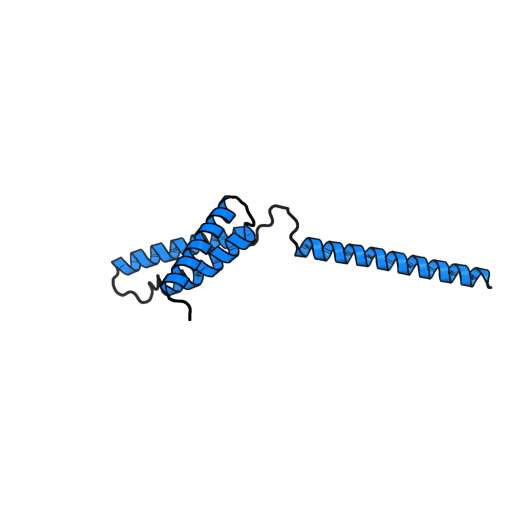.88 117 ALA A N 1
ATOM 866 C CA . ALA A 1 117 ? 41.009 3.908 -42.294 1.00 91.88 117 ALA A CA 1
ATOM 867 C C . ALA A 1 117 ? 42.376 4.590 -42.132 1.00 91.88 117 ALA A C 1
ATOM 869 O O . ALA A 1 117 ? 43.041 4.884 -43.119 1.00 91.88 117 ALA A O 1
ATOM 870 N N . LYS A 1 118 ? 42.841 4.774 -40.889 1.00 91.94 118 LYS A N 1
ATOM 871 C CA . LYS A 1 118 ? 44.180 5.311 -40.622 1.00 91.94 118 LYS A CA 1
ATOM 872 C C . LYS A 1 118 ? 45.298 4.401 -41.147 1.00 91.94 118 LYS A C 1
ATOM 874 O O . LYS A 1 118 ? 46.277 4.921 -41.661 1.00 91.94 118 LYS A O 1
ATOM 879 N N . ALA A 1 119 ? 45.157 3.082 -41.019 1.00 89.31 119 ALA A N 1
ATOM 880 C CA . ALA A 1 119 ? 46.145 2.115 -41.500 1.00 89.31 119 ALA A CA 1
ATOM 881 C C . ALA A 1 119 ? 46.201 2.019 -43.036 1.00 89.31 119 ALA A C 1
ATOM 883 O O . ALA A 1 119 ? 47.251 1.710 -43.578 1.00 89.31 119 ALA A O 1
ATOM 884 N N . HIS A 1 120 ? 45.099 2.298 -43.739 1.00 84.25 120 HIS A N 1
ATOM 885 C CA . HIS A 1 120 ? 45.088 2.382 -45.207 1.00 84.25 120 HIS A CA 1
ATOM 886 C C . HIS A 1 120 ? 45.729 3.668 -45.756 1.00 84.25 120 HIS A C 1
ATOM 888 O O . HIS A 1 120 ? 46.038 3.729 -46.942 1.00 84.25 120 HIS A O 1
ATOM 894 N N . LEU A 1 121 ? 45.891 4.697 -44.918 1.00 77.38 121 LEU A N 1
ATOM 895 C CA . LEU A 1 121 ? 46.462 5.998 -45.285 1.00 77.38 121 LEU A CA 1
ATOM 896 C C . LEU A 1 121 ? 47.957 6.131 -44.942 1.00 77.38 121 LEU A C 1
ATOM 898 O O . LEU A 1 121 ? 48.544 7.173 -45.230 1.00 77.38 121 LEU A O 1
ATOM 902 N N . SER A 1 122 ? 48.550 5.123 -44.299 1.00 63.06 122 SER A N 1
ATOM 903 C CA . SER A 1 122 ? 49.973 5.047 -43.935 1.00 63.06 122 SER A CA 1
ATOM 904 C C . SER A 1 122 ? 50.698 4.020 -44.784 1.00 63.06 122 SER A C 1
ATOM 906 O O . SER A 1 122 ? 51.835 4.312 -45.202 1.00 63.06 122 SER A O 1
#

Sequence (122 aa):
PPDATTLVRINAAARLLAGAALATGRAPRLSASLLAATLVPTTAARYRFWEESDPTVKGEQKVHFAKNVSMLGGLLRAGVDTEGKPGLAWRARRAAADAKREGRQLAKAARNEAKLAKAHLS